Protein AF-A0A914CZY0-F1 (afdb_monomer_lite)

Sequence (97 aa):
MERYLMRGRRLFADNWYSSISLAQRLMQNETDFVGTFRRNRRGFSKRLVQKKQKKGEIMALRKDGITLMTPKNSPERKRKRIWTFIFLSVIVASFCP

Structure (mmCIF, N/CA/C/O backbone):
data_AF-A0A914CZY0-F1
#
_entry.id   AF-A0A914CZY0-F1
#
loop_
_atom_site.group_PDB
_atom_site.id
_atom_site.type_symbol
_atom_site.label_atom_id
_atom_site.label_alt_id
_atom_site.label_comp_id
_atom_site.label_asym_id
_atom_site.label_entity_id
_atom_site.label_seq_id
_atom_site.pdbx_PDB_ins_code
_atom_site.Cartn_x
_atom_site.Cartn_y
_atom_site.Cartn_z
_atom_site.occupancy
_atom_site.B_iso_or_equiv
_atom_site.auth_seq_id
_atom_site.auth_comp_id
_atom_site.auth_asym_id
_atom_site.auth_atom_id
_atom_site.pdbx_PDB_model_num
ATOM 1 N N . MET A 1 1 ? 8.713 -10.831 -15.176 1.00 64.62 1 MET A N 1
ATOM 2 C CA . MET A 1 1 ? 7.560 -9.896 -15.164 1.00 64.62 1 MET A CA 1
ATOM 3 C C . MET A 1 1 ? 7.752 -8.732 -16.140 1.00 64.62 1 MET A C 1
ATOM 5 O O . MET A 1 1 ? 6.769 -8.276 -16.701 1.00 64.62 1 MET A O 1
ATOM 9 N N . GLU A 1 2 ? 8.989 -8.303 -16.405 1.00 78.69 2 GLU A N 1
ATOM 10 C CA . GLU A 1 2 ? 9.328 -7.146 -17.257 1.00 78.69 2 GLU A CA 1
ATOM 11 C C . GLU A 1 2 ? 8.635 -7.097 -18.622 1.00 78.69 2 GLU A C 1
ATOM 13 O O . GLU A 1 2 ? 8.139 -6.048 -19.008 1.00 78.69 2 GLU A O 1
ATOM 18 N N . ARG A 1 3 ? 8.481 -8.237 -19.309 1.00 82.50 3 ARG A N 1
ATOM 19 C CA . ARG A 1 3 ? 7.783 -8.308 -20.610 1.00 82.50 3 ARG A CA 1
ATOM 20 C C . ARG A 1 3 ? 6.306 -7.888 -20.573 1.00 82.50 3 ARG A C 1
ATOM 22 O O . ARG A 1 3 ? 5.693 -7.741 -21.626 1.00 82.50 3 ARG A O 1
ATOM 29 N N . TYR A 1 4 ? 5.721 -7.750 -19.387 1.00 80.00 4 TYR A N 1
ATOM 30 C CA . TYR A 1 4 ? 4.313 -7.412 -19.187 1.00 80.00 4 TYR A CA 1
ATOM 31 C C . TYR A 1 4 ? 4.092 -6.023 -18.577 1.00 80.00 4 TYR A C 1
ATOM 33 O O . TYR A 1 4 ? 2.942 -5.594 -18.498 1.00 80.00 4 TYR A O 1
ATOM 41 N N . LEU A 1 5 ? 5.161 -5.340 -18.157 1.00 83.69 5 LEU A N 1
ATOM 42 C CA . LEU A 1 5 ? 5.114 -3.960 -17.670 1.00 83.69 5 LEU A CA 1
ATOM 43 C C . LEU A 1 5 ? 5.017 -2.989 -18.859 1.00 83.69 5 LEU A C 1
ATOM 45 O O . LEU A 1 5 ? 5.427 -3.339 -19.964 1.00 83.69 5 LEU A O 1
ATOM 49 N N . MET A 1 6 ? 4.484 -1.783 -18.634 1.00 83.94 6 MET A N 1
ATOM 50 C CA . MET A 1 6 ? 4.417 -0.699 -19.637 1.00 83.94 6 MET A CA 1
ATOM 51 C C . MET A 1 6 ? 3.569 -1.020 -20.869 1.00 83.94 6 MET A C 1
ATOM 53 O O . MET A 1 6 ? 3.881 -0.633 -21.989 1.00 83.94 6 MET A O 1
ATOM 57 N N . ARG A 1 7 ? 2.500 -1.793 -20.671 1.00 85.94 7 ARG A N 1
ATOM 58 C CA . ARG A 1 7 ? 1.584 -2.211 -21.745 1.00 85.94 7 ARG A CA 1
ATOM 59 C C . ARG A 1 7 ? 0.126 -1.856 -21.451 1.00 85.94 7 ARG A C 1
ATOM 61 O O . ARG A 1 7 ? -0.764 -2.565 -21.915 1.00 85.94 7 ARG A O 1
ATOM 68 N N . GLY A 1 8 ? -0.126 -0.854 -20.605 1.00 87.38 8 GLY A N 1
ATOM 69 C CA . GLY A 1 8 ? -1.488 -0.467 -20.212 1.00 87.38 8 GLY A CA 1
ATOM 70 C C . GLY A 1 8 ? -2.232 -1.546 -19.417 1.00 87.38 8 GLY A C 1
ATOM 71 O O . GLY A 1 8 ? -3.458 -1.624 -19.452 1.00 87.38 8 GLY A O 1
ATOM 72 N N . ARG A 1 9 ? -1.505 -2.452 -18.749 1.00 89.00 9 ARG A N 1
ATOM 73 C CA . ARG A 1 9 ? -2.091 -3.577 -18.004 1.00 89.00 9 ARG A CA 1
ATOM 74 C C . ARG A 1 9 ? -2.272 -3.232 -16.530 1.00 89.00 9 ARG A C 1
ATOM 76 O O . ARG A 1 9 ? -1.527 -2.429 -15.975 1.00 89.00 9 ARG A O 1
ATOM 83 N N . ARG A 1 10 ? -3.224 -3.917 -15.886 1.00 91.81 10 ARG A N 1
ATOM 84 C CA . ARG A 1 10 ? -3.454 -3.862 -14.436 1.00 91.81 10 ARG A CA 1
ATOM 85 C C . ARG A 1 10 ? -2.667 -4.953 -13.712 1.00 91.81 10 ARG A C 1
ATOM 87 O O . ARG A 1 10 ? -2.882 -6.138 -13.957 1.00 91.81 10 ARG A O 1
ATOM 94 N N . LEU A 1 11 ? -1.781 -4.553 -12.806 1.00 91.69 11 LEU A N 1
ATOM 95 C CA . LEU A 1 11 ? -1.060 -5.431 -11.893 1.00 91.69 11 LEU A CA 1
ATOM 96 C C . LEU A 1 11 ? -1.858 -5.583 -10.596 1.00 91.69 11 LEU A C 1
ATOM 98 O O . LEU A 1 11 ? -2.051 -4.611 -9.867 1.00 91.69 11 LEU A O 1
ATOM 102 N N . PHE A 1 12 ? -2.265 -6.812 -10.287 1.00 92.06 12 PHE A N 1
ATOM 103 C CA . PHE A 1 12 ? -2.829 -7.162 -8.987 1.00 92.06 12 PHE A CA 1
ATOM 104 C C . PHE A 1 12 ? -1.732 -7.757 -8.112 1.00 92.06 12 PHE A C 1
ATOM 106 O O . PHE A 1 12 ? -1.093 -8.734 -8.501 1.00 92.06 12 PHE A O 1
ATOM 113 N N . ALA A 1 13 ? -1.499 -7.162 -6.947 1.00 90.81 13 ALA A N 1
ATOM 114 C CA . ALA A 1 13 ? -0.445 -7.598 -6.043 1.00 90.81 13 ALA A CA 1
ATOM 115 C C . ALA A 1 13 ? -0.964 -7.831 -4.626 1.00 90.81 13 ALA A C 1
ATOM 117 O O . ALA A 1 13 ? -1.843 -7.123 -4.126 1.00 90.81 13 ALA A O 1
ATOM 118 N N . ASP A 1 14 ? -0.348 -8.803 -3.961 1.00 90.31 14 ASP A N 1
ATOM 119 C CA . ASP A 1 14 ? -0.568 -9.046 -2.544 1.00 90.31 14 ASP A CA 1
ATOM 120 C C . ASP A 1 14 ? 0.019 -7.900 -1.694 1.00 90.31 14 ASP A C 1
ATOM 122 O O . ASP A 1 14 ? 0.910 -7.146 -2.103 1.00 90.31 14 ASP A O 1
ATOM 126 N N . ASN A 1 15 ? -0.460 -7.778 -0.461 1.00 88.25 15 ASN A N 1
ATOM 127 C CA . ASN A 1 15 ? -0.065 -6.762 0.500 1.00 88.25 15 ASN A CA 1
ATOM 128 C C . ASN A 1 15 ? 1.453 -6.724 0.765 1.00 88.25 15 ASN A C 1
ATOM 130 O O . ASN A 1 15 ? 1.985 -5.644 1.038 1.00 88.25 15 ASN A O 1
ATOM 134 N N . TRP A 1 16 ? 2.174 -7.848 0.660 1.00 86.31 16 TRP A N 1
ATOM 135 C CA . TRP A 1 16 ? 3.636 -7.869 0.828 1.00 86.31 16 TRP A CA 1
ATOM 136 C C . TRP A 1 16 ? 4.347 -6.945 -0.173 1.00 86.31 16 TRP A C 1
ATOM 138 O O . TRP A 1 16 ? 5.196 -6.140 0.218 1.00 86.31 16 TRP A O 1
ATOM 148 N N . TYR A 1 17 ? 3.909 -6.980 -1.432 1.00 88.19 17 TYR A N 1
ATOM 149 C CA . TYR A 1 17 ? 4.481 -6.217 -2.543 1.00 88.19 17 TYR A CA 1
ATOM 150 C C . TYR A 1 17 ? 3.859 -4.824 -2.707 1.00 88.19 17 TYR A C 1
ATOM 152 O O . TYR A 1 17 ? 4.315 -4.023 -3.519 1.00 88.19 17 TYR A O 1
ATOM 160 N N . SER A 1 18 ? 2.834 -4.498 -1.916 1.00 87.25 18 SER A N 1
ATOM 161 C CA . SER A 1 18 ? 2.162 -3.202 -1.973 1.00 87.25 18 SER A CA 1
ATOM 162 C C . SER A 1 18 ? 2.988 -2.091 -1.300 1.00 87.25 18 SER A C 1
ATOM 164 O O . SER A 1 18 ? 3.260 -2.101 -0.095 1.00 87.25 18 SER A O 1
ATOM 166 N N . SER A 1 19 ? 3.387 -1.082 -2.078 1.00 87.75 19 SER A N 1
ATOM 167 C CA . SER A 1 19 ? 3.951 0.169 -1.554 1.00 87.75 19 SER A CA 1
ATOM 168 C C . SER A 1 19 ? 3.495 1.373 -2.379 1.00 87.75 19 SER A C 1
ATOM 170 O O . SER A 1 19 ? 3.188 1.247 -3.562 1.00 87.75 19 SER A O 1
ATOM 172 N N . ILE A 1 20 ? 3.419 2.545 -1.740 1.00 86.62 20 ILE A N 1
ATOM 173 C CA . ILE A 1 20 ? 2.937 3.777 -2.387 1.00 86.62 20 ILE A CA 1
ATOM 174 C C . ILE A 1 20 ? 3.925 4.240 -3.460 1.00 86.62 20 ILE A C 1
ATOM 176 O O . ILE A 1 20 ? 3.517 4.564 -4.568 1.00 86.62 20 ILE A O 1
ATOM 180 N N . SER A 1 21 ? 5.224 4.217 -3.153 1.00 88.88 21 SER A N 1
ATOM 181 C CA . SER A 1 21 ? 6.277 4.581 -4.105 1.00 88.88 21 SER A CA 1
ATOM 182 C C . SER A 1 21 ? 6.302 3.652 -5.319 1.00 88.88 21 SER A C 1
ATOM 184 O O . SER A 1 21 ? 6.501 4.121 -6.437 1.00 88.88 21 SER A O 1
ATOM 186 N N . LEU A 1 22 ? 6.052 2.351 -5.127 1.00 89.88 22 LEU A N 1
ATOM 187 C CA . LEU A 1 22 ? 5.902 1.413 -6.241 1.00 89.88 22 LEU A CA 1
ATOM 188 C C . LEU A 1 22 ? 4.688 1.765 -7.102 1.00 89.88 22 LEU A C 1
ATOM 190 O O . LEU A 1 22 ? 4.824 1.828 -8.317 1.00 89.88 22 LEU A O 1
ATOM 194 N N . ALA A 1 23 ? 3.532 2.031 -6.490 1.00 89.94 23 ALA A N 1
ATOM 195 C CA . ALA A 1 23 ? 2.326 2.404 -7.226 1.00 89.94 23 ALA A CA 1
ATOM 196 C C . ALA A 1 23 ? 2.536 3.680 -8.062 1.00 89.94 23 ALA A C 1
ATOM 198 O O . ALA A 1 23 ? 2.130 3.720 -9.218 1.00 89.94 23 ALA A O 1
ATOM 199 N N . GLN A 1 24 ? 3.233 4.685 -7.518 1.00 89.94 24 GLN A N 1
ATOM 200 C CA . GLN A 1 24 ? 3.579 5.907 -8.256 1.00 89.94 24 GLN A CA 1
ATOM 201 C C . GLN A 1 24 ? 4.484 5.620 -9.461 1.00 89.94 24 GLN A C 1
ATOM 203 O O . GLN A 1 24 ? 4.209 6.103 -10.556 1.00 89.94 24 GLN A O 1
ATOM 208 N N . ARG A 1 25 ? 5.530 4.802 -9.281 1.00 91.00 25 ARG A N 1
ATOM 209 C CA . ARG A 1 25 ? 6.438 4.408 -10.373 1.00 91.00 25 ARG A CA 1
ATOM 210 C C . ARG A 1 25 ? 5.725 3.598 -11.454 1.00 91.00 25 ARG A C 1
ATOM 212 O O . ARG A 1 25 ? 5.967 3.810 -12.633 1.00 91.00 25 ARG A O 1
ATOM 219 N N . LEU A 1 26 ? 4.844 2.677 -11.064 1.00 90.50 26 LEU A N 1
ATOM 220 C CA . LEU A 1 26 ? 4.071 1.873 -12.014 1.00 90.50 26 LEU A CA 1
ATOM 221 C C . LEU A 1 26 ? 3.092 2.735 -12.816 1.00 90.50 26 LEU A C 1
ATOM 223 O O . LEU A 1 26 ? 3.002 2.569 -14.027 1.00 90.50 26 LEU A O 1
ATOM 227 N N . MET A 1 27 ? 2.446 3.704 -12.165 1.00 89.75 27 MET A N 1
ATOM 228 C CA . MET A 1 27 ? 1.543 4.647 -12.825 1.00 89.75 27 MET A CA 1
ATOM 229 C C . MET A 1 27 ? 2.273 5.530 -13.850 1.00 89.75 27 MET A C 1
ATOM 231 O O . MET A 1 27 ? 1.749 5.750 -14.935 1.00 89.75 27 MET A O 1
ATOM 235 N N . GLN A 1 28 ? 3.491 5.995 -13.541 1.00 89.38 28 GLN A N 1
ATOM 236 C CA . GLN A 1 28 ? 4.346 6.719 -14.501 1.00 89.38 28 GLN A CA 1
ATOM 237 C C . GLN A 1 28 ? 4.722 5.858 -15.712 1.00 89.38 28 GLN A C 1
ATOM 239 O O . GLN A 1 28 ? 4.890 6.365 -16.812 1.00 89.38 28 GLN A O 1
ATOM 244 N N . ASN A 1 29 ? 4.815 4.550 -15.497 1.00 90.12 29 ASN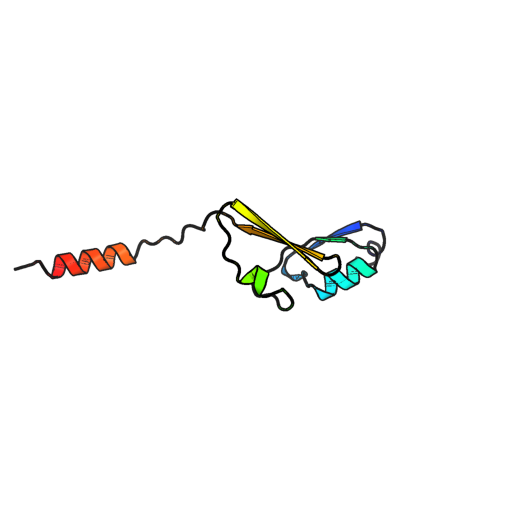 A N 1
ATOM 245 C CA . ASN A 1 29 ? 5.170 3.550 -16.490 1.00 90.12 29 ASN A CA 1
ATOM 246 C C . ASN A 1 29 ? 3.924 2.908 -17.135 1.00 90.12 29 ASN A C 1
ATOM 248 O O . ASN A 1 29 ? 3.956 1.724 -17.473 1.00 90.12 29 ASN A O 1
ATOM 252 N N . GLU A 1 30 ? 2.805 3.638 -17.232 1.00 88.75 30 GLU A N 1
ATOM 253 C CA . GLU A 1 30 ? 1.550 3.197 -17.875 1.00 88.75 30 GLU A CA 1
ATOM 254 C C . GLU A 1 30 ? 1.051 1.816 -17.408 1.00 88.75 30 GLU A C 1
ATOM 256 O O . GLU A 1 30 ? 0.514 1.010 -18.173 1.00 88.75 30 GLU A O 1
ATOM 261 N N . THR A 1 31 ? 1.286 1.490 -16.138 1.00 91.06 31 THR A N 1
ATOM 262 C CA . THR A 1 31 ? 0.873 0.227 -15.533 1.00 91.06 31 THR A CA 1
ATOM 263 C C . THR A 1 31 ? 0.018 0.528 -14.316 1.00 91.06 31 THR A C 1
ATOM 265 O O . THR A 1 31 ? 0.496 1.031 -13.299 1.00 91.06 31 THR A O 1
ATOM 268 N N . ASP A 1 32 ? -1.259 0.183 -14.401 1.00 91.06 32 ASP A N 1
ATOM 269 C CA . ASP A 1 32 ? -2.180 0.370 -13.291 1.00 91.06 32 ASP A CA 1
ATOM 270 C C . ASP A 1 32 ? -1.873 -0.638 -12.182 1.00 91.06 32 ASP A C 1
ATOM 272 O O . ASP A 1 32 ? -1.680 -1.827 -12.433 1.00 91.06 32 ASP A O 1
ATOM 276 N N . PHE A 1 33 ? -1.863 -0.183 -10.932 1.00 91.75 33 PHE A N 1
ATOM 277 C CA . PHE A 1 33 ? -1.560 -1.022 -9.777 1.00 91.75 33 PHE A CA 1
ATOM 278 C C . PHE A 1 33 ? -2.764 -1.136 -8.847 1.00 91.75 33 PHE A C 1
ATOM 280 O O . PHE A 1 33 ? -3.305 -0.130 -8.386 1.00 91.75 33 PHE A O 1
ATOM 287 N N . VAL A 1 34 ? -3.143 -2.366 -8.512 1.00 92.25 34 VAL A N 1
ATOM 288 C CA . VAL A 1 34 ? -4.193 -2.662 -7.541 1.00 92.25 34 VAL A CA 1
ATOM 289 C C . VAL A 1 34 ? -3.632 -3.607 -6.488 1.00 92.25 34 VAL A C 1
ATOM 291 O O . VAL A 1 34 ? -3.142 -4.693 -6.785 1.00 92.25 34 VAL A O 1
ATOM 294 N N . GLY A 1 35 ? -3.720 -3.204 -5.227 1.00 90.94 35 GLY A N 1
ATOM 295 C CA . GLY A 1 35 ? -3.260 -4.021 -4.116 1.00 90.94 35 GLY A CA 1
ATOM 296 C C . GLY A 1 35 ? -3.893 -3.588 -2.807 1.00 90.94 35 GLY A C 1
ATOM 297 O O . GLY A 1 35 ? -4.413 -2.479 -2.671 1.00 90.94 35 GLY A O 1
ATOM 298 N N . THR A 1 36 ? -3.853 -4.480 -1.827 1.00 89.00 36 THR A N 1
ATOM 299 C CA . THR A 1 36 ? -4.337 -4.193 -0.476 1.00 89.00 36 THR A CA 1
ATOM 300 C C . THR A 1 36 ? -3.208 -3.669 0.390 1.00 89.00 36 THR A C 1
ATOM 302 O O . THR A 1 36 ? -2.111 -4.216 0.356 1.00 89.00 36 THR A O 1
ATOM 305 N N . PHE A 1 37 ? -3.488 -2.673 1.227 1.00 86.06 37 PHE A N 1
ATOM 306 C CA . PHE A 1 37 ? -2.497 -2.105 2.135 1.00 86.06 37 PHE A CA 1
ATOM 307 C C . PHE A 1 37 ? -2.863 -2.342 3.599 1.00 86.06 37 PHE A C 1
ATOM 309 O O . PHE A 1 37 ? -4.017 -2.210 4.008 1.00 86.06 37 PHE A O 1
ATOM 316 N N . ARG A 1 38 ? -1.850 -2.602 4.432 1.00 84.25 38 ARG A N 1
ATOM 317 C CA . ARG A 1 38 ? -1.991 -2.558 5.895 1.00 84.25 38 ARG A CA 1
ATOM 318 C C . ARG A 1 38 ? -2.156 -1.125 6.404 1.00 84.25 38 ARG A C 1
ATOM 320 O O . ARG A 1 38 ? -1.480 -0.203 5.956 1.00 84.25 38 ARG A O 1
ATOM 327 N N . ARG A 1 39 ? -2.966 -0.969 7.455 1.00 78.94 39 ARG A N 1
ATOM 328 C CA . ARG A 1 39 ? -3.250 0.321 8.115 1.00 78.94 39 ARG A CA 1
ATOM 329 C C . ARG A 1 39 ? -2.006 1.042 8.656 1.00 78.94 39 ARG A C 1
ATOM 331 O O . ARG A 1 39 ? -1.979 2.266 8.671 1.00 78.94 39 ARG A O 1
ATOM 338 N N . ASN A 1 40 ? -0.978 0.295 9.062 1.00 79.00 40 ASN A N 1
ATOM 339 C CA . ASN A 1 40 ? 0.258 0.843 9.636 1.00 79.00 40 ASN A CA 1
ATOM 340 C C . ASN A 1 40 ? 1.357 1.118 8.587 1.00 79.00 40 ASN A C 1
ATOM 342 O O . ASN A 1 40 ? 2.514 1.321 8.955 1.00 79.00 40 ASN A O 1
ATOM 346 N N . ARG A 1 41 ? 1.048 1.095 7.280 1.00 79.69 41 ARG A N 1
ATOM 347 C CA . ARG A 1 41 ? 2.043 1.387 6.234 1.00 79.69 41 ARG A CA 1
ATOM 348 C C . ARG A 1 41 ? 2.383 2.886 6.227 1.00 79.69 41 ARG A C 1
ATOM 350 O O . ARG A 1 41 ? 1.492 3.733 6.288 1.00 79.69 41 ARG A O 1
ATOM 357 N N . ARG A 1 42 ? 3.675 3.222 6.145 1.00 75.50 42 ARG A N 1
ATOM 358 C CA . ARG A 1 42 ? 4.157 4.613 6.061 1.00 75.50 42 ARG A CA 1
ATOM 359 C C . ARG A 1 42 ? 3.741 5.248 4.725 1.00 75.50 42 ARG A C 1
ATOM 361 O O . ARG A 1 42 ? 3.764 4.580 3.697 1.00 75.50 42 ARG A O 1
ATOM 368 N N . GLY A 1 43 ? 3.388 6.535 4.759 1.00 72.19 43 GLY A N 1
ATOM 369 C CA . GLY A 1 43 ? 3.062 7.348 3.577 1.00 72.19 43 GLY A CA 1
ATOM 370 C C . GLY A 1 43 ? 1.570 7.629 3.352 1.00 72.19 43 GLY A C 1
ATOM 371 O O . GLY A 1 43 ? 1.233 8.459 2.512 1.00 72.19 43 GLY A O 1
ATOM 372 N N . PHE A 1 44 ? 0.669 7.022 4.132 1.00 74.19 44 PHE A N 1
ATOM 373 C CA . PHE A 1 44 ? -0.752 7.377 4.094 1.00 74.19 44 PHE A CA 1
ATOM 374 C C . PHE A 1 44 ? -1.081 8.601 4.942 1.00 74.19 44 PHE A C 1
ATOM 376 O O . PHE A 1 44 ? -0.469 8.853 5.983 1.00 74.19 44 PHE A O 1
ATOM 383 N N . SER A 1 45 ? -2.093 9.361 4.509 1.00 69.31 45 SER A N 1
ATOM 384 C CA . SER A 1 45 ? -2.594 10.479 5.298 1.00 69.31 45 SER A CA 1
ATOM 385 C C . SER A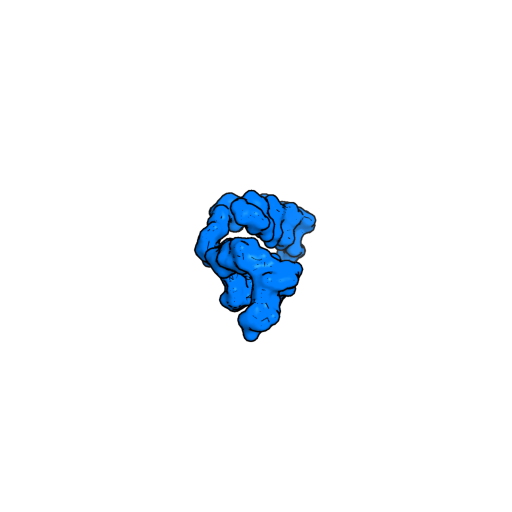 1 45 ? -3.157 9.941 6.616 1.00 69.31 45 SER A C 1
ATOM 387 O O . SER A 1 45 ? -4.054 9.096 6.649 1.00 69.31 45 SER A O 1
ATOM 389 N N . LYS A 1 46 ? -2.633 10.448 7.738 1.00 72.69 46 LYS A N 1
ATOM 390 C CA . LYS A 1 46 ? -3.118 10.085 9.081 1.00 72.69 46 LYS A CA 1
ATOM 391 C C . LYS A 1 46 ? -4.629 10.301 9.209 1.00 72.69 46 LYS A C 1
ATOM 393 O O . LYS A 1 46 ? -5.290 9.554 9.919 1.00 72.69 46 LYS A O 1
ATOM 398 N N . ARG A 1 47 ? -5.178 11.256 8.447 1.00 70.44 47 ARG A N 1
ATOM 399 C CA . ARG A 1 47 ? -6.615 11.546 8.349 1.00 70.44 47 ARG A CA 1
ATOM 400 C C . ARG A 1 47 ? -7.445 10.320 7.959 1.00 70.44 47 ARG A C 1
ATOM 402 O O . ARG A 1 47 ? -8.440 10.056 8.619 1.00 70.44 47 ARG A O 1
ATOM 409 N N . LEU A 1 48 ? -7.029 9.540 6.958 1.00 73.19 48 LEU A N 1
ATOM 410 C CA . LEU A 1 48 ? -7.729 8.302 6.583 1.00 73.19 48 LEU A CA 1
ATOM 411 C C . LEU A 1 48 ? -7.648 7.242 7.674 1.00 73.19 48 LEU A C 1
ATOM 413 O O . LEU A 1 48 ? -8.635 6.594 8.004 1.00 73.19 48 LEU A O 1
ATOM 417 N N . VAL A 1 49 ? -6.448 7.067 8.227 1.00 72.62 49 VAL A N 1
ATOM 418 C CA . VAL A 1 49 ? -6.172 6.020 9.209 1.00 72.62 49 VAL A CA 1
ATOM 419 C C . VAL A 1 49 ? -6.891 6.297 10.528 1.00 72.62 49 VAL A C 1
ATOM 421 O O . VAL A 1 49 ? -7.299 5.351 11.196 1.00 72.62 49 VAL A O 1
ATOM 424 N N . GLN A 1 50 ? -7.044 7.562 10.918 1.00 73.88 50 GLN A N 1
ATOM 425 C CA . GLN A 1 50 ? -7.597 7.967 12.214 1.00 73.88 50 GLN A CA 1
ATOM 426 C C . GLN A 1 50 ? -9.094 8.288 12.174 1.00 73.88 50 GLN A C 1
ATOM 428 O O . GLN A 1 50 ? -9.734 8.280 13.227 1.00 73.88 50 GLN A O 1
ATOM 433 N N . LYS A 1 51 ? -9.678 8.546 10.997 1.00 81.31 51 LYS A N 1
ATOM 434 C CA . LYS A 1 51 ? -11.104 8.869 10.891 1.00 81.31 51 LYS A CA 1
ATOM 435 C C . LYS A 1 51 ? -11.958 7.674 11.328 1.00 81.31 51 LYS A C 1
ATOM 437 O O . LYS A 1 51 ? -11.824 6.558 10.825 1.00 81.31 51 LYS A O 1
ATOM 442 N N . LYS A 1 52 ? -12.842 7.911 12.302 1.00 78.19 52 LYS A N 1
ATOM 443 C CA . LYS A 1 52 ? -13.826 6.924 12.758 1.00 78.19 52 LYS A CA 1
ATOM 444 C C . LYS A 1 52 ? -14.925 6.810 11.699 1.00 78.19 52 LYS A C 1
ATOM 446 O O . LYS A 1 52 ? -15.672 7.757 11.493 1.00 78.19 52 LYS A O 1
ATOM 451 N N . GLN A 1 53 ? -15.000 5.657 11.044 1.00 81.62 53 GLN A N 1
ATOM 452 C CA . GLN A 1 53 ? -16.054 5.313 10.084 1.00 81.62 53 GLN A CA 1
ATOM 453 C C . GLN A 1 53 ? -17.217 4.600 10.770 1.00 81.62 53 GLN A C 1
ATOM 455 O O . GLN A 1 53 ? -17.005 3.834 11.722 1.00 81.62 53 GLN A O 1
ATOM 460 N N . LYS A 1 54 ? -18.428 4.793 10.243 1.00 82.50 54 LYS A N 1
ATOM 461 C CA . LYS A 1 54 ? -19.590 3.968 10.594 1.00 82.50 54 LYS A CA 1
ATOM 462 C C . LYS A 1 54 ? -19.516 2.614 9.874 1.00 82.50 54 LYS A C 1
ATOM 464 O O . LYS A 1 54 ? -18.748 2.417 8.936 1.00 82.50 54 LYS A O 1
ATOM 469 N N . LYS A 1 55 ? -20.273 1.628 10.361 1.00 81.31 55 LYS A N 1
ATOM 470 C CA . LYS A 1 55 ? -20.332 0.291 9.742 1.00 81.31 55 LYS A CA 1
ATOM 471 C C . LYS A 1 55 ? -20.966 0.395 8.352 1.00 81.31 55 LYS A C 1
AT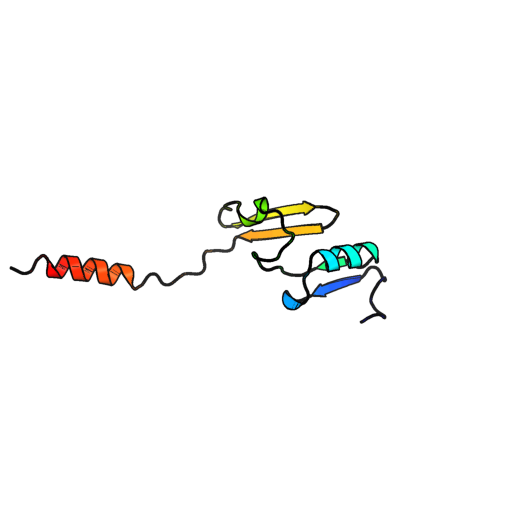OM 473 O O . LYS A 1 55 ? -21.943 1.119 8.206 1.00 81.31 55 LYS A O 1
ATOM 478 N N . GLY A 1 56 ? -20.423 -0.327 7.372 1.00 81.62 56 GLY A N 1
ATOM 479 C CA . GLY A 1 56 ? -20.914 -0.290 5.989 1.00 81.62 56 GLY A CA 1
ATOM 480 C C . GLY A 1 56 ? -20.493 0.956 5.202 1.00 81.62 56 GLY A C 1
ATOM 481 O O . GLY A 1 56 ? -20.786 1.052 4.018 1.00 81.62 56 GLY A O 1
ATOM 482 N N . GLU A 1 57 ? -19.777 1.894 5.828 1.00 85.31 57 GLU A N 1
ATOM 483 C CA . GLU A 1 57 ? -19.236 3.064 5.145 1.00 85.31 57 GLU A CA 1
ATOM 484 C C . GLU A 1 57 ? -17.945 2.698 4.400 1.00 85.31 57 GLU A C 1
ATOM 486 O O . GLU A 1 57 ? -17.070 1.996 4.924 1.00 85.31 57 GLU A O 1
ATOM 491 N N . ILE A 1 58 ? -17.814 3.214 3.179 1.00 86.62 58 ILE A N 1
ATOM 492 C CA . ILE A 1 58 ? -16.591 3.142 2.384 1.00 86.62 58 ILE A CA 1
ATOM 493 C C . ILE A 1 58 ? -16.041 4.559 2.288 1.00 86.62 58 ILE A C 1
ATOM 495 O O . ILE A 1 58 ? -16.701 5.455 1.770 1.00 86.62 58 ILE A O 1
ATOM 499 N N . MET A 1 59 ? -14.820 4.769 2.779 1.00 84.88 59 MET A N 1
ATOM 500 C CA . MET A 1 59 ? -14.104 6.016 2.514 1.00 84.88 59 MET A CA 1
ATOM 501 C C . MET A 1 59 ? -13.110 5.801 1.392 1.00 84.88 59 MET A C 1
ATOM 503 O O . MET A 1 59 ? -12.287 4.881 1.457 1.00 84.88 59 MET A O 1
ATOM 507 N N . ALA A 1 60 ? -13.161 6.701 0.418 1.00 86.75 60 ALA A N 1
ATOM 508 C CA . ALA A 1 60 ? -12.156 6.836 -0.613 1.00 86.75 60 ALA A CA 1
ATOM 509 C C . ALA A 1 60 ? -11.410 8.165 -0.436 1.00 86.75 60 ALA A C 1
ATOM 511 O O . ALA A 1 60 ? -12.019 9.195 -0.148 1.00 86.75 60 ALA A O 1
ATOM 512 N N . LEU A 1 61 ? -10.094 8.151 -0.617 1.00 85.94 61 LEU A N 1
ATOM 513 C CA . LEU A 1 61 ? -9.296 9.362 -0.786 1.00 85.94 61 LEU A CA 1
ATOM 514 C C . LEU A 1 61 ? -8.464 9.207 -2.041 1.00 85.94 61 LEU A C 1
ATOM 516 O O . LEU A 1 61 ? -7.761 8.210 -2.202 1.00 85.94 61 LEU A O 1
ATOM 520 N N . ARG A 1 62 ? -8.494 10.230 -2.884 1.00 87.00 62 ARG A N 1
ATOM 521 C CA . ARG A 1 62 ? -7.619 10.322 -4.040 1.00 87.00 62 ARG A CA 1
ATOM 522 C C . ARG A 1 62 ? -6.499 11.310 -3.751 1.00 87.00 62 ARG A C 1
ATOM 524 O O . ARG A 1 62 ? -6.762 12.419 -3.292 1.00 87.00 62 ARG A O 1
ATOM 531 N N . LYS A 1 63 ? -5.260 10.899 -3.999 1.00 83.25 63 LYS A N 1
ATOM 532 C CA . LYS A 1 63 ? -4.080 11.760 -3.929 1.00 83.25 63 LYS A CA 1
ATOM 533 C C . LYS A 1 63 ? -3.121 11.371 -5.050 1.00 83.25 63 LYS A C 1
ATOM 535 O O . LYS A 1 63 ? -2.784 10.199 -5.166 1.00 83.25 63 LYS A O 1
ATOM 540 N N . ASP A 1 64 ? -2.699 12.347 -5.850 1.00 82.75 64 ASP A N 1
ATOM 541 C CA . ASP A 1 64 ? -1.681 12.181 -6.899 1.00 82.75 64 ASP A CA 1
ATOM 542 C C . ASP A 1 64 ? -1.983 11.008 -7.854 1.00 82.75 64 ASP A C 1
ATOM 544 O O . ASP A 1 64 ? -1.133 10.166 -8.118 1.00 82.75 64 ASP A O 1
ATOM 548 N N . GLY A 1 65 ? -3.240 10.887 -8.299 1.00 82.12 65 GLY A N 1
ATOM 549 C CA . GLY A 1 65 ? -3.691 9.791 -9.171 1.00 82.12 65 GLY A CA 1
ATOM 550 C C . GLY A 1 65 ? -3.971 8.461 -8.457 1.00 82.12 65 GLY A C 1
ATOM 551 O O . GLY A 1 65 ? -4.750 7.658 -8.963 1.00 82.12 65 GLY A O 1
ATOM 552 N N . ILE A 1 66 ? -3.460 8.262 -7.241 1.00 85.69 66 ILE A N 1
ATOM 553 C CA . ILE A 1 66 ? -3.702 7.061 -6.438 1.00 85.69 66 ILE A CA 1
ATOM 554 C C . ILE A 1 66 ? -5.010 7.209 -5.663 1.00 85.69 66 ILE A C 1
ATOM 556 O O . ILE A 1 66 ? -5.220 8.185 -4.939 1.00 85.69 66 ILE A O 1
ATOM 560 N N . THR A 1 67 ? -5.881 6.208 -5.776 1.00 88.88 67 THR A N 1
ATOM 561 C CA . THR A 1 67 ? -7.127 6.137 -5.005 1.00 88.88 67 THR A CA 1
ATOM 562 C C . THR A 1 67 ? -7.002 5.083 -3.916 1.00 88.88 67 THR A C 1
ATOM 564 O O . THR A 1 67 ? -6.694 3.925 -4.180 1.00 88.88 67 THR A O 1
ATOM 567 N N . LEU A 1 68 ? -7.252 5.488 -2.676 1.00 85.88 68 LEU A N 1
ATOM 568 C CA . LEU A 1 68 ? -7.207 4.626 -1.505 1.00 85.88 68 LEU A CA 1
ATOM 569 C C . LEU A 1 68 ? -8.608 4.407 -0.992 1.00 85.88 68 LEU A C 1
ATOM 571 O O . LEU A 1 68 ? -9.300 5.374 -0.686 1.00 85.88 68 LEU A O 1
ATOM 575 N N . MET A 1 69 ? -8.997 3.146 -0.857 1.00 86.56 69 MET A N 1
ATOM 576 C CA . MET A 1 69 ? -10.311 2.763 -0.362 1.00 86.56 69 MET A CA 1
ATOM 577 C C . MET A 1 69 ? -10.176 1.975 0.932 1.00 86.56 69 MET A C 1
ATOM 579 O O . MET A 1 69 ? -9.348 1.074 1.054 1.00 86.56 69 MET A O 1
ATOM 583 N N . THR A 1 70 ? -11.001 2.329 1.910 1.00 86.06 70 THR A N 1
ATOM 584 C CA . THR A 1 70 ? -11.049 1.663 3.213 1.00 86.06 70 THR A CA 1
ATOM 585 C C . THR A 1 70 ? -12.492 1.267 3.516 1.00 86.06 70 THR A C 1
ATOM 587 O O . THR A 1 70 ? -13.271 2.107 3.976 1.00 86.06 70 THR A O 1
ATOM 590 N N . PRO A 1 71 ? -12.887 0.015 3.222 1.00 83.88 71 PRO A N 1
ATOM 591 C CA . PRO A 1 71 ? -14.203 -0.485 3.591 1.00 83.88 71 PRO A CA 1
ATOM 592 C C . PRO A 1 71 ? -14.249 -0.810 5.088 1.00 83.88 71 PRO A C 1
ATOM 594 O O . PRO A 1 71 ? -13.340 -1.449 5.631 1.00 83.88 71 PRO A O 1
ATOM 597 N N . LYS A 1 72 ? -15.319 -0.392 5.774 1.00 82.94 72 LYS A N 1
ATOM 598 C CA . LYS A 1 72 ? -15.550 -0.747 7.176 1.00 82.94 72 LYS A CA 1
ATOM 599 C C . LYS A 1 72 ? -16.494 -1.944 7.293 1.00 82.94 72 LYS A C 1
ATOM 601 O O . LYS A 1 72 ? -17.713 -1.789 7.375 1.00 82.94 72 LYS A O 1
ATOM 606 N N . ASN A 1 73 ? -15.910 -3.136 7.384 1.00 77.06 73 ASN A N 1
ATOM 607 C CA . ASN A 1 73 ? -16.662 -4.371 7.616 1.00 77.06 73 ASN A CA 1
ATOM 608 C C . ASN A 1 73 ? -17.180 -4.465 9.066 1.00 77.06 73 ASN A C 1
ATOM 610 O O . ASN A 1 73 ? -16.702 -3.764 9.969 1.00 77.06 73 ASN A O 1
ATOM 614 N N . SER A 1 74 ? -18.173 -5.339 9.276 1.00 61.53 74 SER A N 1
ATOM 615 C CA . SER A 1 74 ? -18.721 -5.682 10.598 1.00 61.53 74 SER A CA 1
ATOM 616 C C . SER A 1 74 ? -17.593 -5.979 11.598 1.00 61.53 74 SER A C 1
ATOM 618 O O . SER A 1 74 ? -16.594 -6.586 11.205 1.00 61.53 74 SER A O 1
ATOM 620 N N . PRO A 1 75 ? -17.691 -5.539 12.871 1.00 63.06 75 PRO A N 1
ATOM 621 C CA . PRO A 1 75 ? -16.663 -5.843 13.855 1.00 63.06 75 PRO A CA 1
ATOM 622 C C . PRO A 1 75 ? -16.481 -7.357 13.946 1.00 63.06 75 PRO A C 1
ATOM 624 O O . PRO A 1 75 ? -17.424 -8.086 14.251 1.00 63.06 75 PRO A O 1
ATOM 627 N N . GLU A 1 76 ? -15.255 -7.815 13.711 1.00 56.25 76 GLU A N 1
ATOM 628 C CA . GLU A 1 76 ? -14.840 -9.167 14.054 1.00 56.25 76 GLU A CA 1
ATOM 629 C C . GLU A 1 76 ? -15.190 -9.389 15.533 1.00 56.25 76 GLU A C 1
ATOM 631 O O . GLU A 1 76 ? -14.804 -8.591 16.400 1.00 56.25 76 GLU A O 1
ATOM 636 N N . ARG A 1 77 ? -16.027 -10.397 15.818 1.00 47.53 77 ARG A N 1
ATOM 637 C CA . ARG A 1 77 ? -16.517 -10.702 17.168 1.00 47.53 77 ARG A CA 1
ATOM 638 C C . ARG A 1 77 ? -15.325 -11.088 18.046 1.00 47.53 77 ARG A C 1
ATOM 640 O O . ARG A 1 77 ? -15.034 -12.267 18.218 1.00 47.53 77 ARG A O 1
ATOM 647 N N . LYS A 1 78 ? -14.649 -10.114 18.661 1.00 49.44 78 LYS A N 1
ATOM 648 C CA . LYS A 1 78 ? -13.770 -10.392 19.799 1.00 49.44 78 LYS A CA 1
ATOM 649 C C . LYS A 1 78 ? -14.660 -10.973 20.887 1.00 49.44 78 LYS A C 1
ATOM 651 O O . LYS A 1 78 ? -15.490 -10.264 21.453 1.00 49.44 78 LYS A O 1
ATOM 656 N N . ARG A 1 79 ? -14.543 -12.282 21.100 1.00 48.44 79 ARG A N 1
ATOM 657 C CA . ARG A 1 79 ? -15.298 -13.075 22.070 1.00 48.44 79 ARG A CA 1
ATOM 658 C C . ARG A 1 79 ? -15.060 -12.489 23.469 1.00 48.44 79 ARG A C 1
ATOM 660 O O . ARG A 1 79 ? -14.135 -12.883 24.167 1.00 48.44 79 ARG A O 1
ATOM 667 N N . LYS A 1 80 ? -15.876 -11.509 23.869 1.00 46.62 80 LYS A N 1
ATOM 668 C CA . LYS A 1 80 ? -15.895 -10.892 25.205 1.00 46.62 80 LYS A CA 1
ATOM 669 C C . LYS A 1 80 ? -16.490 -11.874 26.223 1.00 46.62 80 LYS A C 1
ATOM 671 O O . LYS A 1 80 ? -17.551 -11.619 26.774 1.00 46.62 80 LYS A O 1
ATOM 676 N N . ARG A 1 81 ? -15.862 -13.036 26.418 1.00 48.72 81 ARG A N 1
ATOM 677 C CA . ARG A 1 81 ? -16.376 -14.069 27.334 1.00 48.72 81 ARG A CA 1
ATOM 678 C C . ARG A 1 81 ? -15.732 -14.072 28.715 1.00 48.72 81 ARG A C 1
ATOM 680 O O . ARG A 1 81 ? -16.177 -14.837 29.548 1.00 48.72 81 ARG A O 1
ATOM 687 N N . ILE A 1 82 ? -14.717 -13.249 28.967 1.00 52.22 82 ILE A N 1
ATOM 688 C CA . ILE A 1 82 ? -13.931 -13.362 30.208 1.00 52.22 82 ILE A CA 1
ATOM 689 C C . ILE A 1 82 ? -14.344 -12.309 31.248 1.00 52.22 82 ILE A C 1
ATOM 691 O O . ILE A 1 82 ? -14.459 -12.619 32.426 1.00 52.22 82 ILE A O 1
ATOM 695 N N . TRP A 1 83 ? -14.672 -11.086 30.825 1.00 45.72 83 TRP A N 1
ATOM 696 C CA . TRP A 1 83 ? -14.981 -9.998 31.764 1.00 45.72 83 TRP A CA 1
ATOM 697 C C . TRP A 1 83 ? -16.346 -10.120 32.449 1.00 45.72 83 TRP A C 1
ATOM 699 O O . TRP A 1 83 ? -16.478 -9.724 33.601 1.00 45.72 83 TRP A O 1
ATOM 709 N N . THR A 1 84 ? -17.348 -10.700 31.783 1.00 54.91 84 THR A N 1
ATOM 710 C CA . THR A 1 84 ? -18.661 -10.946 32.401 1.00 54.91 84 THR A CA 1
ATOM 711 C C . THR A 1 84 ? -18.596 -11.980 33.521 1.00 54.91 84 THR A C 1
ATOM 713 O O . THR A 1 84 ? -19.343 -11.857 34.483 1.00 54.91 84 THR A O 1
ATOM 716 N N . PHE A 1 85 ? -17.691 -12.960 33.441 1.00 54.59 85 PHE A N 1
ATOM 717 C CA . PHE A 1 85 ? -17.552 -13.971 34.492 1.00 54.59 85 PHE A CA 1
ATOM 718 C C . PHE A 1 85 ? -16.864 -13.425 35.744 1.00 54.59 85 PHE A C 1
ATOM 720 O O . PHE A 1 85 ? -17.326 -13.710 36.841 1.00 54.59 85 PHE A O 1
ATOM 727 N N . ILE A 1 86 ? -15.832 -12.588 35.592 1.00 58.97 86 ILE A N 1
ATOM 728 C CA . ILE A 1 86 ? -15.122 -11.995 36.739 1.00 58.97 86 ILE A CA 1
ATOM 729 C C . ILE A 1 86 ? -16.033 -11.028 37.510 1.00 58.97 86 ILE A C 1
ATOM 731 O O . ILE A 1 86 ? -16.045 -11.027 38.738 1.00 58.97 86 ILE A O 1
ATOM 735 N N . PHE A 1 87 ? -16.838 -10.228 36.806 1.00 55.03 87 PHE A N 1
ATOM 736 C CA . PHE A 1 87 ? -17.766 -9.308 37.469 1.00 55.03 87 PHE A CA 1
ATOM 737 C C . PHE A 1 87 ? -18.863 -10.050 38.246 1.00 55.03 87 PHE A C 1
ATOM 739 O O . PHE A 1 87 ? -19.220 -9.636 39.344 1.00 55.03 87 PHE A O 1
ATOM 746 N N . LEU A 1 88 ? -19.360 -11.172 37.715 1.00 56.19 88 LEU A N 1
ATOM 747 C CA . LEU A 1 88 ? -20.375 -11.977 38.394 1.00 56.19 88 LEU A CA 1
ATOM 748 C C . LEU A 1 88 ? -19.791 -12.753 39.587 1.00 56.19 88 LEU A C 1
ATOM 750 O O . LEU A 1 88 ? -20.444 -12.847 40.620 1.00 56.19 88 LEU A O 1
ATOM 754 N N . SER A 1 89 ? -18.552 -13.253 39.488 1.00 56.50 89 SER A N 1
ATOM 755 C CA . SER A 1 89 ? -17.909 -13.971 40.597 1.00 56.50 89 SER A CA 1
ATOM 756 C C . SER A 1 89 ? -17.601 -13.070 41.795 1.00 56.50 89 SER A C 1
ATOM 758 O O . SER A 1 89 ? -17.739 -13.510 42.931 1.00 56.50 89 SER A O 1
ATOM 760 N N . VAL A 1 90 ? -17.220 -11.807 41.566 1.00 58.25 90 VAL A N 1
ATOM 761 C CA . VAL A 1 90 ? -16.959 -10.855 42.662 1.00 58.25 90 VAL A CA 1
ATOM 762 C C . VAL A 1 90 ? -18.253 -10.478 43.388 1.00 58.25 90 VAL A C 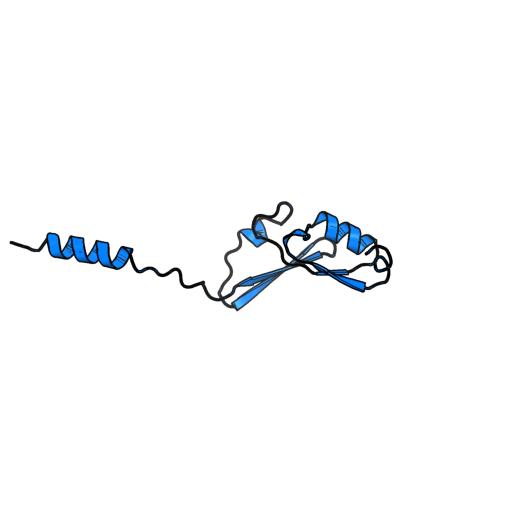1
ATOM 764 O O . VAL A 1 90 ? -18.269 -10.448 44.61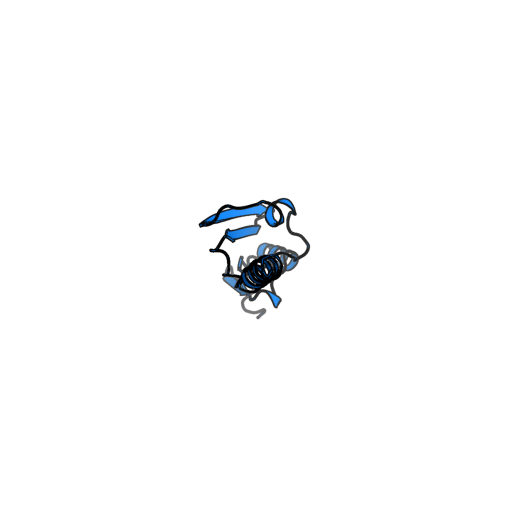3 1.00 58.25 90 VAL A O 1
ATOM 767 N N . ILE A 1 91 ? -19.352 -10.265 42.657 1.00 61.97 91 ILE A N 1
ATOM 768 C CA . ILE A 1 91 ? -20.650 -9.924 43.263 1.00 61.97 91 ILE A CA 1
ATOM 769 C C . ILE A 1 91 ? -21.181 -11.076 44.130 1.00 61.97 91 ILE A C 1
ATOM 771 O O . ILE A 1 91 ? -21.688 -10.827 45.220 1.00 61.97 91 ILE A O 1
ATOM 775 N N . VAL A 1 92 ? -21.027 -12.331 43.691 1.00 58.94 92 VAL A N 1
ATOM 776 C CA . VAL A 1 92 ? -21.451 -13.501 44.483 1.00 58.94 92 VAL A CA 1
ATOM 777 C C . VAL A 1 92 ? -20.596 -13.667 45.746 1.00 58.94 92 VAL A C 1
ATOM 779 O O . VAL A 1 92 ? -21.130 -14.000 46.799 1.00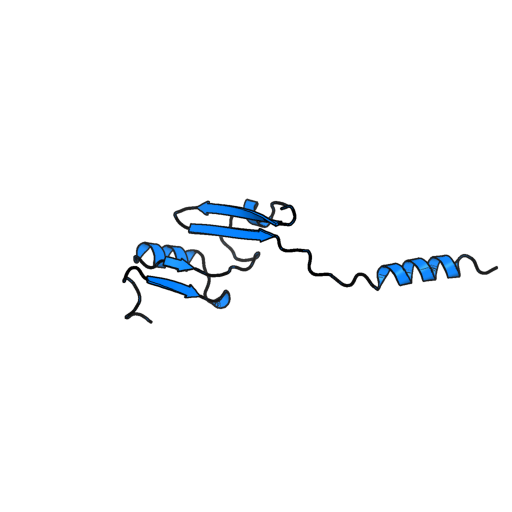 58.94 92 VAL A O 1
ATOM 782 N N . ALA A 1 93 ? -19.295 -13.369 45.685 1.00 58.91 93 ALA A N 1
ATOM 783 C CA . ALA A 1 93 ? -18.413 -13.454 46.851 1.00 58.91 93 ALA A CA 1
ATOM 784 C C . ALA A 1 93 ? -18.689 -12.372 47.917 1.00 58.91 93 ALA A C 1
ATOM 786 O O . ALA A 1 93 ? -18.363 -12.574 49.081 1.00 58.91 93 ALA A O 1
ATOM 787 N N . SER A 1 94 ? -19.299 -11.239 47.550 1.00 58.19 94 SER A N 1
ATOM 788 C CA . SER A 1 94 ? -19.672 -10.170 48.494 1.00 58.19 94 SER A CA 1
ATOM 789 C C . SER A 1 94 ? -21.043 -10.367 49.160 1.00 58.19 94 SER A C 1
ATOM 791 O O . SER A 1 94 ? -21.430 -9.546 49.984 1.00 58.19 94 SER A O 1
ATOM 793 N N . PHE A 1 95 ? -21.777 -11.427 48.803 1.00 54.22 95 PHE A N 1
ATOM 794 C CA . PHE A 1 95 ? -23.130 -11.725 49.296 1.00 54.22 95 PHE A CA 1
ATOM 795 C C . PHE A 1 95 ? -23.233 -13.086 50.007 1.00 54.22 95 PHE A C 1
ATOM 797 O O . PHE A 1 95 ? -24.318 -13.661 50.088 1.00 54.22 95 PHE A O 1
ATOM 804 N N . CYS A 1 96 ? -22.117 -13.609 50.521 1.00 42.53 96 CYS A N 1
ATOM 805 C CA . CYS A 1 96 ? -22.133 -14.770 51.408 1.00 42.53 96 CYS A CA 1
ATOM 806 C C . CYS A 1 96 ? -22.023 -14.276 52.868 1.00 42.53 96 CYS A C 1
ATOM 808 O O . CYS A 1 96 ? -21.006 -13.654 53.181 1.00 42.53 96 CYS A O 1
ATOM 810 N N . PRO A 1 97 ? -23.061 -14.457 53.711 1.00 53.50 97 PRO A N 1
ATOM 811 C CA . PRO A 1 97 ? -23.024 -14.123 55.138 1.00 53.50 97 PRO A CA 1
ATOM 812 C C . PRO A 1 97 ? -22.094 -15.042 55.939 1.00 53.50 97 PRO A C 1
ATOM 814 O O . PRO A 1 97 ? -21.856 -16.189 55.489 1.00 53.50 97 PRO A O 1
#

pLDDT: mean 76.84, std 14.31, range [42.53, 92.25]

InterPro domains:
  IPR029526 PiggyBac transposable element-derived protein [PF13843] (2-68)

Radius of gyration: 22.53 Å; chains: 1; bounding box: 32×27×77 Å

Secondary structure (DSSP, 8-state):
-GGGSSSSPEEEE-TTT--HHHHHHHHHTT-EEEE---TT-TTS-HHHHH--PPTT-EEEEEETTEEEEEE-PPPP-----SHHHHHHHHHHHTT--

Organism: NCBI:txid290746

Foldseek 3Di:
DVVPQLPLEEDEDEQVPDDPVVQLVSVVSNYHYDYDYDLPHPDDDVCVSVDDDDAQDWDWDDDPNDIDIDHHHDPDPPPPPPVVVVVVVVVVVVPDD